Protein AF-A0A959CA56-F1 (afdb_monomer_lite)

Foldseek 3Di:
DDDDDDDDDLDPVCQVVPDPWDWDDDPNDIDTDPDPVVCCPDVVNCNVVVVVVVVVVVD

Radius of gyration: 12.8 Å; chains: 1; bounding box: 39×18×37 Å

Secondary structure (DSSP, 8-state):
---------S-HHHHHHH-SS-EEEETTEEEE-SSHHHHHH-TTT-HHHHHHHHHHHT-

pLDDT: mean 92.75, std 7.38, range [51.53, 97.75]

Structure (mmCIF, N/CA/C/O backbone):
data_AF-A0A959CA56-F1
#
_entry.id   AF-A0A959CA56-F1
#
loop_
_atom_site.group_PDB
_atom_site.id
_atom_site.type_symbol
_atom_site.label_atom_id
_atom_site.label_alt_id
_atom_site.label_comp_id
_atom_site.label_asym_id
_atom_site.label_entity_id
_atom_site.label_seq_id
_atom_site.pdbx_PDB_ins_code
_atom_site.Cartn_x
_atom_site.Cartn_y
_atom_site.Cartn_z
_atom_site.occupancy
_atom_site.B_iso_or_equiv
_atom_site.auth_seq_id
_atom_site.auth_comp_id
_atom_site.auth_asym_id
_atom_site.auth_atom_id
_atom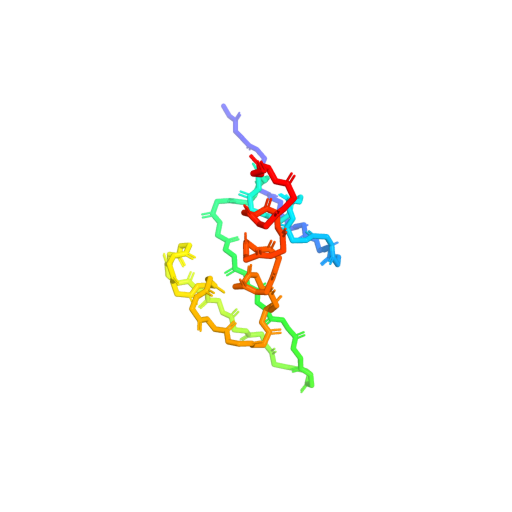_site.pdbx_PDB_model_num
ATOM 1 N N . GLN A 1 1 ? -22.083 4.875 4.612 1.00 51.53 1 GLN A N 1
ATOM 2 C CA . GLN A 1 1 ? -21.672 4.938 3.193 1.00 51.53 1 GLN A CA 1
ATOM 3 C C . GLN A 1 1 ? -20.191 5.278 3.171 1.00 51.53 1 GLN A C 1
ATOM 5 O O . GLN A 1 1 ? -19.783 6.077 4.004 1.00 51.53 1 GLN A O 1
ATOM 10 N N . GLY A 1 2 ? -19.404 4.635 2.310 1.00 84.75 2 GLY A N 1
ATOM 11 C CA . GLY A 1 2 ? -17.961 4.868 2.181 1.00 84.75 2 GLY A CA 1
ATOM 12 C C . GLY A 1 2 ? -17.598 5.251 0.749 1.00 84.75 2 GLY A C 1
ATOM 13 O O . GLY A 1 2 ? -18.407 5.061 -0.159 1.00 84.75 2 GLY A O 1
ATOM 14 N N . ILE A 1 3 ? -16.401 5.801 0.560 1.00 93.75 3 ILE A N 1
ATOM 15 C CA . ILE A 1 3 ? -15.844 6.125 -0.757 1.00 93.75 3 ILE A CA 1
ATOM 16 C C . ILE A 1 3 ? -14.870 5.008 -1.135 1.00 93.75 3 ILE A C 1
ATOM 18 O O . ILE A 1 3 ? -14.054 4.602 -0.311 1.00 93.75 3 ILE A O 1
ATOM 22 N N . THR A 1 4 ? -14.948 4.514 -2.369 1.00 95.31 4 THR A N 1
ATOM 23 C CA . THR A 1 4 ? -13.923 3.630 -2.934 1.00 95.31 4 THR A CA 1
ATOM 24 C C . THR A 1 4 ? -12.874 4.483 -3.632 1.00 95.31 4 THR A C 1
ATOM 26 O O . THR A 1 4 ? -13.198 5.207 -4.572 1.00 95.31 4 THR A O 1
ATOM 29 N N . SER A 1 5 ? -11.625 4.378 -3.185 1.00 94.50 5 SER A N 1
ATOM 30 C CA . SER A 1 5 ? -10.513 5.197 -3.670 1.00 94.50 5 SER A CA 1
ATOM 31 C C . SER A 1 5 ? -9.285 4.335 -3.943 1.00 94.50 5 SER A C 1
ATOM 33 O O . SER A 1 5 ? -9.080 3.310 -3.297 1.00 94.50 5 SER A O 1
ATOM 35 N N . ILE A 1 6 ? -8.446 4.777 -4.880 1.00 95.69 6 ILE A N 1
ATOM 36 C CA . ILE A 1 6 ? -7.088 4.259 -5.068 1.00 95.69 6 ILE A CA 1
ATOM 37 C C . ILE A 1 6 ? -6.134 5.381 -4.678 1.00 95.69 6 ILE A C 1
ATOM 39 O O . ILE A 1 6 ? -6.218 6.479 -5.226 1.00 95.69 6 ILE A O 1
ATOM 43 N N . PHE A 1 7 ? -5.238 5.100 -3.737 1.00 95.69 7 PHE A N 1
ATOM 44 C CA . PHE A 1 7 ? -4.206 6.030 -3.302 1.00 95.69 7 PHE A CA 1
ATOM 45 C C . PHE A 1 7 ? -2.838 5.526 -3.761 1.00 95.69 7 PHE A C 1
ATOM 47 O O . PHE A 1 7 ? -2.501 4.362 -3.550 1.00 95.69 7 PHE A O 1
ATOM 54 N N . VAL A 1 8 ? -2.069 6.392 -4.422 1.00 95.88 8 VAL A N 1
ATOM 55 C CA . VAL A 1 8 ? -0.729 6.079 -4.931 1.00 95.88 8 VAL A CA 1
ATOM 56 C C . VAL A 1 8 ? 0.251 7.027 -4.261 1.00 95.88 8 VAL A C 1
ATOM 58 O O . VAL A 1 8 ? 0.141 8.240 -4.415 1.00 95.88 8 VAL A O 1
ATOM 61 N N . THR A 1 9 ? 1.204 6.470 -3.524 1.00 95.44 9 THR A N 1
ATOM 62 C CA . THR A 1 9 ? 2.205 7.228 -2.773 1.00 95.44 9 THR A CA 1
ATOM 63 C C . THR A 1 9 ? 3.553 6.512 -2.816 1.00 95.44 9 THR A C 1
ATOM 65 O O . THR A 1 9 ? 3.627 5.319 -3.117 1.00 95.44 9 THR A O 1
ATOM 68 N N . HIS A 1 10 ? 4.618 7.257 -2.536 1.00 94.31 10 HIS A N 1
ATOM 69 C CA . HIS A 1 10 ? 5.946 6.708 -2.266 1.00 94.31 10 HIS A CA 1
ATOM 70 C C . HIS A 1 10 ? 6.202 6.546 -0.757 1.00 94.31 10 HIS A C 1
ATOM 72 O O . HIS A 1 10 ? 7.192 5.923 -0.381 1.00 94.31 10 HIS A O 1
ATOM 78 N N . ASP A 1 11 ? 5.333 7.096 0.101 1.00 93.38 11 ASP A N 1
ATOM 79 C CA . ASP A 1 11 ? 5.435 6.981 1.554 1.00 93.38 11 ASP A CA 1
ATOM 80 C C . ASP A 1 11 ? 4.744 5.697 2.041 1.00 93.38 11 ASP A C 1
ATOM 82 O O . ASP A 1 11 ? 3.530 5.509 1.921 1.00 93.38 11 ASP A O 1
ATOM 86 N N . LEU A 1 12 ? 5.539 4.795 2.614 1.00 92.56 12 LEU A N 1
ATOM 87 C CA . LEU A 1 12 ? 5.061 3.501 3.096 1.00 92.56 12 LEU A CA 1
ATOM 88 C C . LEU A 1 12 ? 4.128 3.625 4.307 1.00 92.56 12 LEU A C 1
ATOM 90 O O . LEU A 1 12 ? 3.208 2.819 4.447 1.00 92.56 12 LEU A O 1
ATOM 94 N N . LYS A 1 13 ? 4.329 4.625 5.175 1.00 91.44 13 LYS A N 1
ATOM 95 C CA . LYS A 1 13 ? 3.458 4.846 6.337 1.00 91.44 13 LYS A CA 1
ATOM 96 C C . LYS A 1 13 ? 2.083 5.305 5.880 1.00 91.44 13 LYS A C 1
ATOM 98 O O . LYS A 1 13 ? 1.092 4.768 6.364 1.00 91.44 13 LYS A O 1
ATOM 103 N N . GLU A 1 14 ? 2.007 6.238 4.932 1.00 94.06 14 GLU A N 1
ATOM 104 C CA . GLU A 1 14 ? 0.719 6.680 4.385 1.00 94.06 14 GLU A CA 1
ATOM 105 C C . GLU A 1 14 ? -0.041 5.530 3.713 1.00 94.06 14 GLU A C 1
ATOM 107 O O . GLU A 1 14 ? -1.244 5.375 3.943 1.00 94.06 14 GLU A O 1
ATOM 112 N N . ALA A 1 15 ? 0.661 4.699 2.931 1.00 93.88 15 ALA A N 1
ATOM 113 C CA . ALA A 1 15 ? 0.073 3.538 2.268 1.00 93.88 15 ALA A CA 1
ATOM 114 C C . ALA A 1 15 ? -0.544 2.555 3.278 1.00 93.88 15 ALA A C 1
ATOM 116 O O . ALA A 1 15 ? -1.695 2.151 3.117 1.00 93.88 15 ALA A O 1
ATOM 117 N N . VAL A 1 16 ? 0.196 2.215 4.340 1.00 93.00 16 VAL A N 1
ATOM 118 C CA . VAL A 1 16 ? -0.235 1.256 5.372 1.00 93.00 16 VAL A CA 1
ATOM 119 C C . VAL A 1 16 ? -1.337 1.816 6.274 1.00 93.00 16 VAL A C 1
ATOM 121 O O . VAL A 1 16 ? -2.221 1.068 6.678 1.00 93.00 16 VAL A O 1
ATOM 124 N N . LEU A 1 17 ? -1.305 3.111 6.603 1.00 92.81 17 LEU A N 1
ATOM 125 C CA . LEU A 1 17 ? -2.305 3.726 7.484 1.00 92.81 17 LEU A CA 1
ATOM 126 C C . LEU A 1 17 ? -3.649 3.971 6.792 1.00 92.81 17 LEU A C 1
ATOM 128 O O . LEU A 1 17 ? -4.680 3.980 7.461 1.00 92.81 17 LEU A O 1
ATOM 132 N N . THR A 1 18 ? -3.636 4.206 5.479 1.00 91.19 18 THR A N 1
ATOM 133 C CA . THR A 1 18 ? -4.826 4.650 4.736 1.00 91.19 18 THR A CA 1
ATOM 134 C C . THR A 1 18 ? -5.503 3.520 3.963 1.00 91.19 18 THR A C 1
ATOM 136 O O . THR A 1 18 ? -6.707 3.579 3.726 1.00 91.19 18 THR A O 1
ATOM 139 N N . GLY A 1 19 ? -4.743 2.520 3.510 1.00 90.38 19 GLY A N 1
ATOM 140 C CA . GLY A 1 19 ? -5.240 1.494 2.597 1.00 90.38 19 GLY A CA 1
ATOM 141 C C . GLY A 1 19 ? -5.808 0.259 3.295 1.00 90.38 19 GLY A C 1
ATOM 142 O O . GLY A 1 19 ? -5.150 -0.339 4.140 1.00 90.38 19 GLY A O 1
ATOM 143 N N . ASP A 1 20 ? -6.977 -0.203 2.845 1.00 92.25 20 ASP A N 1
ATOM 144 C CA . ASP A 1 20 ? -7.505 -1.528 3.213 1.00 92.25 20 ASP A CA 1
ATOM 145 C C . ASP A 1 20 ? -6.743 -2.673 2.517 1.00 92.25 20 ASP A C 1
ATOM 147 O O . ASP A 1 20 ? -6.663 -3.792 3.024 1.00 92.25 20 ASP A O 1
ATOM 151 N N . ARG A 1 21 ? -6.199 -2.408 1.319 1.00 94.81 21 ARG A N 1
ATOM 152 C CA . ARG A 1 21 ? -5.376 -3.339 0.531 1.00 94.81 21 ARG A CA 1
ATOM 153 C C . ARG A 1 21 ? -4.133 -2.624 0.032 1.00 94.81 21 ARG A C 1
ATOM 155 O O . ARG A 1 21 ? -4.198 -1.462 -0.366 1.00 94.81 21 ARG A O 1
ATOM 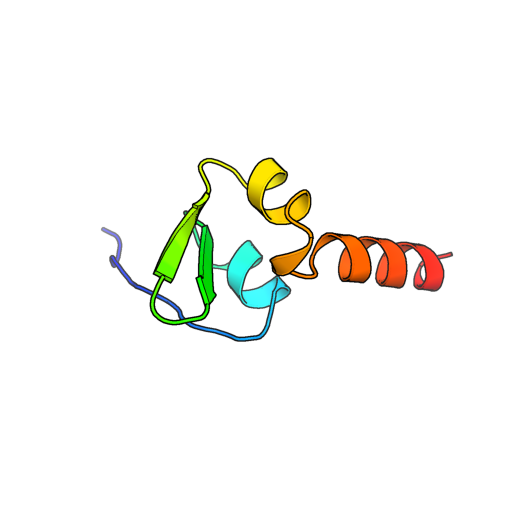162 N N . LEU A 1 22 ? -3.020 -3.349 0.000 1.00 97.12 22 LEU A N 1
ATOM 163 C CA . LEU A 1 22 ? -1.726 -2.821 -0.417 1.00 97.12 22 LEU A CA 1
ATOM 164 C C . LEU A 1 22 ? -1.306 -3.438 -1.746 1.00 97.12 22 LEU A C 1
ATOM 166 O O . LEU A 1 22 ? -1.570 -4.611 -2.023 1.00 97.12 22 LEU A O 1
ATOM 170 N N . ALA A 1 23 ? -0.634 -2.640 -2.567 1.00 96.81 23 ALA A N 1
ATOM 171 C CA . ALA A 1 23 ? -0.072 -3.083 -3.827 1.00 96.81 23 ALA A CA 1
ATOM 172 C C . ALA A 1 23 ? 1.256 -2.378 -4.101 1.00 96.81 23 ALA A C 1
ATOM 174 O O . ALA A 1 23 ? 1.471 -1.243 -3.681 1.00 96.81 23 ALA A O 1
ATOM 175 N N . TYR A 1 24 ? 2.137 -3.055 -4.827 1.00 97.00 24 TYR A N 1
ATOM 176 C CA . TYR A 1 24 ? 3.408 -2.517 -5.289 1.00 97.00 24 TYR A CA 1
ATOM 177 C C . TYR A 1 24 ? 3.452 -2.575 -6.810 1.00 97.00 24 TYR A C 1
ATOM 179 O O . TYR A 1 24 ? 3.099 -3.594 -7.408 1.00 97.00 24 TYR A O 1
ATOM 187 N N . MET A 1 25 ? 3.873 -1.481 -7.439 1.00 96.19 25 MET A N 1
ATOM 188 C CA . MET A 1 25 ? 3.984 -1.398 -8.888 1.00 96.19 25 MET A CA 1
ATOM 189 C C . MET A 1 25 ? 5.424 -1.115 -9.297 1.00 96.19 25 MET A C 1
ATOM 191 O O . MET A 1 25 ? 6.005 -0.108 -8.911 1.00 96.19 25 MET A O 1
ATOM 195 N N . GLU A 1 26 ? 5.975 -1.977 -10.144 1.00 95.94 26 GLU A N 1
ATOM 196 C CA . GLU A 1 26 ? 7.286 -1.784 -10.758 1.00 95.94 26 GLU A CA 1
ATOM 197 C C . GLU A 1 26 ? 7.271 -2.304 -12.193 1.00 95.94 26 GLU A C 1
ATOM 199 O O . GLU A 1 26 ? 6.595 -3.284 -12.504 1.00 95.94 26 GLU A O 1
ATOM 204 N N . ARG A 1 27 ? 8.024 -1.659 -13.092 1.00 96.50 27 ARG A N 1
ATOM 205 C CA . ARG A 1 27 ? 8.218 -2.132 -14.479 1.00 96.50 27 ARG A CA 1
ATOM 206 C C . ARG A 1 27 ? 6.900 -2.480 -15.201 1.00 96.50 27 ARG A C 1
ATOM 208 O O . ARG A 1 27 ? 6.815 -3.483 -15.905 1.00 96.50 27 ARG A O 1
ATOM 215 N N . GLY A 1 28 ? 5.857 -1.673 -14.990 1.00 96.75 28 GLY A N 1
ATOM 216 C CA . GLY A 1 28 ? 4.532 -1.877 -15.589 1.00 96.75 28 GLY A CA 1
ATOM 217 C C . GLY A 1 28 ? 3.727 -3.050 -15.012 1.00 96.75 28 GLY A C 1
ATOM 218 O O . GLY A 1 28 ? 2.698 -3.408 -15.578 1.00 96.75 28 GLY A O 1
ATOM 219 N N . ARG A 1 29 ? 4.170 -3.659 -13.905 1.00 96.94 29 ARG A N 1
ATOM 220 C CA . ARG A 1 29 ? 3.492 -4.774 -13.236 1.00 96.94 29 ARG A CA 1
ATOM 221 C C . ARG A 1 29 ? 3.015 -4.349 -11.856 1.00 96.94 29 ARG A C 1
ATOM 223 O O . ARG A 1 29 ? 3.814 -3.886 -11.049 1.00 96.94 29 ARG A O 1
ATOM 230 N N . LEU A 1 30 ? 1.728 -4.554 -11.595 1.00 96.94 30 LEU A N 1
ATOM 231 C CA . LEU A 1 30 ? 1.109 -4.361 -10.288 1.00 96.94 30 LEU A CA 1
ATOM 232 C C . LEU A 1 30 ? 1.037 -5.704 -9.554 1.00 96.94 30 LEU A C 1
ATOM 234 O O . LEU A 1 30 ? 0.515 -6.679 -10.095 1.00 96.94 30 LEU A O 1
ATOM 238 N N . HIS A 1 31 ? 1.544 -5.747 -8.328 1.00 97.75 31 HIS A N 1
ATOM 239 C CA . HIS A 1 31 ? 1.403 -6.869 -7.410 1.00 97.75 31 HIS A CA 1
ATOM 240 C C . HIS A 1 31 ? 0.525 -6.433 -6.239 1.00 97.75 31 HIS A C 1
ATOM 242 O O . HIS A 1 31 ? 0.865 -5.476 -5.553 1.00 97.75 31 HIS A O 1
ATOM 248 N N . ILE A 1 32 ? -0.607 -7.10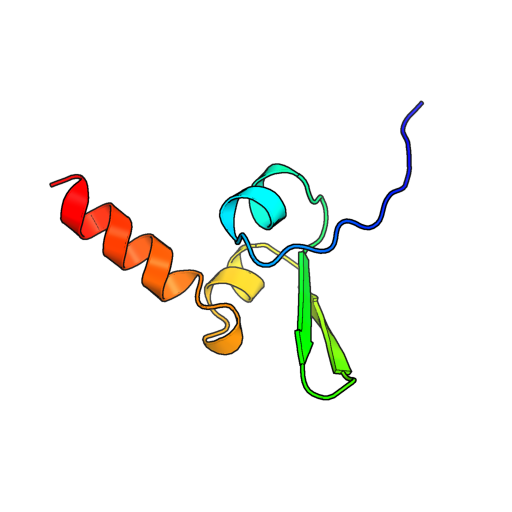5 -6.037 1.00 97.56 32 ILE A N 1
ATOM 249 C CA . ILE A 1 32 ? -1.527 -6.845 -4.924 1.00 97.56 32 ILE A CA 1
ATOM 250 C C . ILE A 1 32 ? -1.249 -7.891 -3.850 1.00 97.56 32 ILE A C 1
ATOM 252 O O . ILE A 1 32 ? -1.168 -9.074 -4.170 1.00 97.56 32 ILE A O 1
ATOM 256 N N . PHE A 1 33 ? -1.110 -7.455 -2.604 1.00 96.88 33 PHE A N 1
ATOM 257 C CA . PHE A 1 33 ? -0.821 -8.330 -1.472 1.00 96.88 33 PHE A CA 1
ATOM 258 C C . PHE A 1 33 ? -2.113 -8.727 -0.757 1.00 96.88 33 PHE A C 1
ATOM 260 O O . PHE A 1 33 ? -3.047 -7.925 -0.651 1.00 96.88 33 PHE A O 1
ATOM 26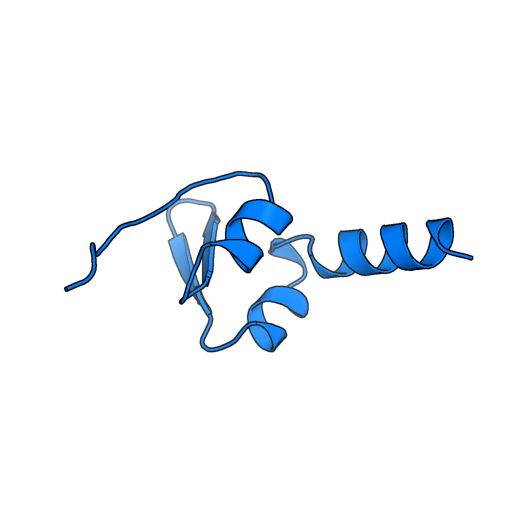7 N N . ASP A 1 34 ? -2.162 -9.956 -0.244 1.00 94.31 34 ASP A N 1
ATOM 268 C CA . ASP A 1 34 ? -3.335 -10.465 0.474 1.00 94.31 34 ASP A CA 1
ATOM 269 C C . ASP A 1 34 ? -3.423 -9.917 1.899 1.00 94.31 34 ASP A C 1
ATOM 271 O O . ASP A 1 34 ? -4.516 -9.742 2.438 1.00 94.31 34 ASP A O 1
ATOM 275 N N . ASN A 1 35 ? -2.278 -9.621 2.514 1.00 94.50 35 ASN A N 1
ATOM 276 C CA . ASN A 1 35 ? -2.203 -9.076 3.861 1.00 94.50 35 ASN A CA 1
ATOM 277 C C . ASN A 1 35 ? -0.939 -8.216 4.057 1.00 94.50 35 ASN A C 1
ATOM 279 O O . ASN A 1 35 ? -0.001 -8.230 3.257 1.00 94.50 35 ASN A O 1
ATOM 283 N N . LEU A 1 36 ? -0.914 -7.464 5.161 1.00 93.31 36 LEU A N 1
ATOM 284 C CA . LEU A 1 36 ? 0.204 -6.588 5.521 1.00 93.31 36 LEU A CA 1
ATOM 285 C C . LEU A 1 36 ? 1.512 -7.357 5.782 1.00 93.31 36 LEU A C 1
ATOM 287 O O . LEU A 1 36 ? 2.591 -6.808 5.553 1.00 93.31 36 LEU A O 1
ATOM 291 N N . SER A 1 37 ? 1.439 -8.609 6.247 1.00 94.12 37 SER A N 1
ATOM 292 C CA . SER A 1 37 ? 2.631 -9.434 6.477 1.00 94.12 37 SER A CA 1
ATOM 293 C C . SER A 1 37 ? 3.355 -9.718 5.164 1.00 94.12 37 SER A C 1
ATOM 295 O O . SER A 1 37 ? 4.569 -9.543 5.101 1.00 94.12 37 SER A O 1
ATOM 297 N N . ASP A 1 38 ? 2.624 -10.061 4.101 1.00 95.94 38 ASP A N 1
ATOM 298 C CA . ASP A 1 38 ? 3.208 -10.314 2.779 1.00 95.94 38 ASP A CA 1
ATOM 299 C C . ASP A 1 38 ? 3.846 -9.045 2.199 1.00 95.94 38 ASP A C 1
ATOM 301 O O . ASP A 1 38 ? 4.960 -9.091 1.680 1.00 95.94 38 ASP A O 1
ATOM 305 N N . PHE A 1 39 ? 3.187 -7.890 2.357 1.00 95.56 39 PHE A N 1
ATOM 306 C CA . PHE A 1 39 ? 3.742 -6.589 1.959 1.00 95.56 39 PHE A CA 1
ATOM 307 C C . PHE A 1 39 ? 5.030 -6.244 2.724 1.00 95.56 39 PHE A C 1
ATOM 309 O O . PHE A 1 39 ? 5.980 -5.706 2.154 1.00 95.56 39 PHE A O 1
ATOM 316 N N . THR A 1 40 ? 5.071 -6.561 4.020 1.00 94.25 40 THR A N 1
ATOM 317 C CA . THR A 1 40 ? 6.213 -6.271 4.900 1.00 94.25 40 THR A CA 1
ATOM 318 C C . THR A 1 40 ? 7.395 -7.205 4.642 1.00 94.25 40 THR A C 1
ATOM 320 O O . THR A 1 40 ? 8.548 -6.784 4.749 1.00 94.25 40 THR A O 1
ATOM 323 N N . ALA A 1 41 ? 7.115 -8.466 4.306 1.00 94.94 41 ALA A N 1
ATOM 324 C CA . ALA A 1 41 ? 8.117 -9.484 4.010 1.00 94.94 41 ALA A CA 1
ATOM 325 C C . ALA A 1 41 ? 8.727 -9.342 2.605 1.00 94.94 41 ALA A C 1
ATOM 327 O O . ALA A 1 41 ? 9.820 -9.856 2.363 1.00 94.94 41 ALA A O 1
ATOM 328 N N . ASP A 1 42 ? 8.049 -8.660 1.679 1.00 95.94 42 ASP A N 1
ATOM 329 C CA . ASP A 1 42 ? 8.557 -8.439 0.328 1.00 95.94 42 ASP A CA 1
ATOM 330 C C . ASP A 1 42 ? 9.704 -7.407 0.331 1.00 95.94 42 ASP A C 1
ATOM 332 O O . ASP A 1 42 ? 9.487 -6.229 0.628 1.00 95.94 42 ASP A O 1
ATOM 336 N N . PRO A 1 43 ? 10.938 -7.794 -0.042 1.00 94.81 43 PRO A N 1
ATOM 337 C CA . PRO A 1 43 ? 12.089 -6.896 0.013 1.00 94.81 43 PRO A CA 1
ATOM 338 C C . PRO A 1 43 ? 11.973 -5.696 -0.937 1.00 94.81 43 PRO A C 1
ATOM 340 O O . PRO A 1 43 ? 12.676 -4.704 -0.742 1.00 94.81 43 PRO A O 1
ATOM 343 N N . ARG A 1 44 ? 11.100 -5.758 -1.953 1.00 95.44 44 ARG A N 1
ATOM 344 C CA . ARG A 1 44 ? 10.904 -4.680 -2.935 1.00 95.44 44 ARG A CA 1
ATOM 345 C C . ARG A 1 44 ? 10.169 -3.477 -2.362 1.00 95.44 44 ARG A C 1
ATOM 347 O O . ARG A 1 44 ? 10.338 -2.373 -2.870 1.00 95.44 44 ARG A O 1
ATOM 354 N N . THR A 1 45 ? 9.358 -3.679 -1.324 1.00 94.75 45 THR A N 1
ATOM 355 C CA . THR A 1 45 ? 8.578 -2.595 -0.714 1.00 94.75 45 THR A CA 1
ATOM 356 C C . THR A 1 45 ? 9.447 -1.699 0.161 1.00 94.75 45 THR A C 1
ATOM 358 O O . THR A 1 45 ? 9.090 -0.552 0.381 1.00 94.75 45 THR A O 1
ATOM 361 N N . GLY A 1 46 ? 10.582 -2.199 0.668 1.00 93.06 46 GLY A N 1
ATOM 362 C CA . GLY A 1 46 ? 11.444 -1.476 1.611 1.00 93.06 46 GLY A CA 1
ATOM 363 C C . GLY A 1 46 ? 10.890 -1.401 3.042 1.00 93.06 46 GLY A C 1
ATOM 364 O O . GLY A 1 46 ? 11.587 -0.933 3.941 1.00 93.06 46 GLY A O 1
ATOM 365 N N . MET A 1 47 ? 9.685 -1.925 3.295 1.00 93.56 47 MET A N 1
ATOM 366 C CA . MET A 1 47 ? 9.003 -1.811 4.590 1.00 93.56 47 MET A CA 1
ATOM 367 C C . MET A 1 47 ? 9.778 -2.482 5.731 1.00 93.56 47 MET A C 1
ATOM 369 O O . MET A 1 47 ? 9.870 -1.937 6.830 1.00 93.56 47 MET A O 1
ATOM 373 N N . GLY A 1 48 ? 10.400 -3.635 5.469 1.00 92.19 48 GLY A N 1
ATOM 374 C CA . GLY A 1 48 ? 11.252 -4.298 6.457 1.00 92.19 48 GLY A CA 1
ATOM 375 C C . GLY A 1 48 ? 12.435 -3.429 6.906 1.00 92.19 48 GLY A C 1
ATOM 376 O O . GLY A 1 48 ? 12.763 -3.402 8.089 1.00 92.19 48 GLY A O 1
ATOM 377 N N . GLN A 1 49 ? 13.040 -2.667 5.989 1.00 92.81 49 GLN A N 1
ATOM 378 C CA . GLN A 1 49 ? 14.176 -1.787 6.293 1.00 92.81 49 GLN A CA 1
ATOM 379 C C . GLN A 1 49 ? 13.733 -0.584 7.133 1.00 92.81 49 GLN A C 1
ATOM 381 O O . GL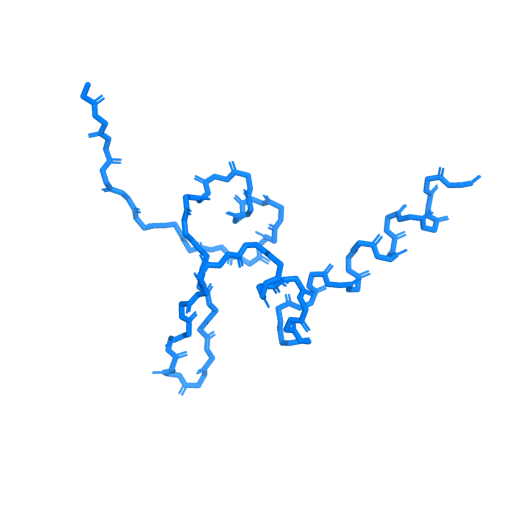N A 1 49 ? 14.409 -0.240 8.101 1.00 92.81 49 GLN A O 1
ATOM 386 N N . GLU A 1 50 ? 12.573 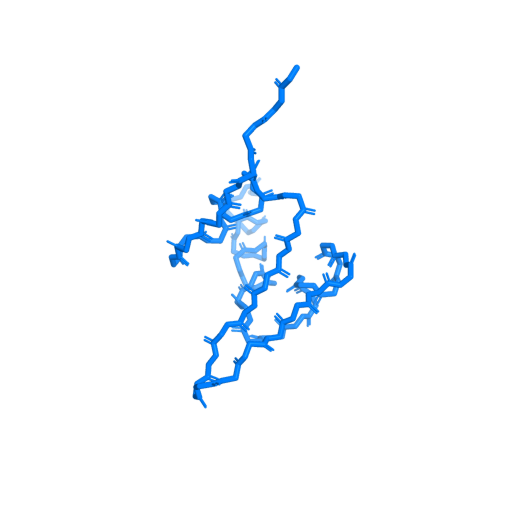0.000 6.816 1.00 92.69 50 GLU A N 1
ATOM 387 C CA . GLU A 1 50 ? 11.956 1.061 7.621 1.00 92.69 50 GLU A CA 1
ATOM 388 C C . GLU A 1 50 ? 11.680 0.595 9.054 1.00 92.69 50 GLU A C 1
ATOM 390 O O . GLU A 1 50 ? 12.067 1.261 10.014 1.00 92.69 50 GLU A O 1
ATOM 395 N N . ILE A 1 51 ? 11.058 -0.576 9.226 1.00 91.44 51 ILE A N 1
ATOM 396 C CA . ILE A 1 51 ? 10.761 -1.126 10.556 1.00 91.44 51 ILE A CA 1
ATOM 397 C C . ILE A 1 51 ? 12.044 -1.284 11.380 1.00 91.44 51 ILE A C 1
ATOM 399 O O . ILE A 1 51 ? 12.086 -0.869 12.541 1.00 91.44 51 ILE A O 1
ATOM 403 N N . GLU A 1 52 ? 13.094 -1.862 10.796 1.00 92.75 52 GLU A N 1
ATOM 404 C CA . GLU A 1 52 ? 14.373 -2.044 11.487 1.00 92.75 52 GLU A CA 1
ATOM 405 C C . GLU A 1 52 ? 15.064 -0.709 11.806 1.00 92.75 52 GLU A C 1
ATOM 407 O O . GLU A 1 52 ? 15.607 -0.541 12.902 1.00 92.75 52 GLU A O 1
ATOM 412 N N . PHE A 1 53 ? 14.993 0.272 10.902 1.00 92.06 53 PHE A N 1
ATOM 413 C CA . PHE A 1 53 ? 15.499 1.624 11.140 1.00 92.06 53 PHE A CA 1
ATOM 414 C C . PHE A 1 53 ? 14.832 2.275 12.359 1.00 92.06 53 PHE A C 1
ATOM 416 O O . PHE A 1 53 ? 15.527 2.736 13.270 1.00 92.06 53 PHE A O 1
ATOM 423 N N . TRP A 1 54 ? 13.498 2.257 12.430 1.00 90.19 54 TRP A N 1
ATOM 424 C CA . TRP A 1 54 ? 12.766 2.865 13.543 1.00 90.19 54 TRP A CA 1
ATOM 425 C C . TRP A 1 54 ? 12.999 2.131 14.867 1.00 90.19 54 TRP A C 1
ATOM 427 O O . TRP A 1 54 ? 13.216 2.796 15.879 1.00 90.19 54 TRP A O 1
ATOM 437 N N . LYS A 1 55 ? 13.059 0.789 14.865 1.00 93.06 55 LYS A N 1
ATOM 438 C CA . LYS A 1 55 ? 13.415 -0.008 16.059 1.00 93.06 55 LYS A CA 1
ATOM 439 C C . LYS A 1 55 ? 14.779 0.371 16.634 1.00 93.06 55 LYS A C 1
ATOM 441 O O . LYS A 1 55 ? 14.962 0.339 17.849 1.00 93.06 55 LYS A O 1
ATOM 446 N N . LYS A 1 56 ? 15.743 0.701 15.769 1.00 94.56 56 LYS A N 1
ATOM 447 C CA . LYS A 1 56 ? 17.089 1.116 16.178 1.00 94.56 56 LYS A CA 1
ATOM 448 C C . LYS A 1 56 ? 17.101 2.504 16.822 1.00 94.56 56 LYS A C 1
ATOM 450 O O . LYS A 1 56 ? 17.891 2.719 17.731 1.00 94.56 56 LYS A O 1
ATOM 455 N N . ILE A 1 57 ? 16.266 3.427 16.344 1.00 92.00 57 ILE A N 1
ATOM 456 C CA . ILE A 1 57 ? 16.190 4.807 16.856 1.00 92.00 57 ILE A CA 1
ATOM 457 C C . ILE A 1 57 ? 15.374 4.897 18.147 1.00 92.00 57 ILE A C 1
ATOM 459 O O . ILE A 1 57 ? 15.667 5.731 18.996 1.00 92.00 57 ILE A O 1
ATOM 463 N N . SER A 1 58 ? 14.355 4.053 18.314 1.00 84.50 58 SER A N 1
ATOM 464 C CA . SER A 1 58 ? 13.498 4.045 19.505 1.00 84.50 58 SER A CA 1
ATOM 465 C C . SER A 1 58 ? 14.122 3.356 20.729 1.00 84.50 58 SER A C 1
ATOM 467 O O . SER A 1 58 ? 13.402 3.061 21.682 1.00 84.50 58 SER A O 1
ATOM 469 N N . ARG A 1 59 ? 15.419 3.038 20.685 1.00 60.50 59 ARG A N 1
ATOM 470 C CA . ARG A 1 59 ? 16.178 2.377 21.750 1.00 60.50 59 ARG A CA 1
ATOM 471 C C . ARG A 1 59 ? 17.243 3.317 22.294 1.00 60.50 59 ARG A C 1
ATOM 473 O O . ARG A 1 59 ? 17.414 3.307 23.530 1.00 60.50 59 ARG A O 1
#

Sequence (59 aa):
QGITSIFVTHDLKEAVLTGDRLAYMERGRLHIFDNLSDFTADPRTGMGQEIEFWKKISR